Protein AF-A0A7Y8MJP7-F1 (afdb_monomer_lite)

Secondary structure (DSSP, 8-state):
---EEEEESS--TTSHHHHHHHHHHHHTT-EEEEE--SSGGGHHHHHHHTTPPPPSEEE-

Structure (mmCIF, N/CA/C/O backbone):
data_AF-A0A7Y8MJP7-F1
#
_entry.id   AF-A0A7Y8MJP7-F1
#
loop_
_atom_site.group_PDB
_atom_site.id
_atom_site.type_symbol
_atom_site.label_atom_id
_atom_site.label_alt_id
_atom_site.label_comp_id
_atom_site.label_asym_id
_atom_site.label_entity_id
_atom_site.label_seq_id
_atom_site.pdbx_PDB_ins_code
_atom_site.Cartn_x
_atom_site.Cartn_y
_atom_site.Cartn_z
_atom_site.occupancy
_atom_site.B_iso_or_equiv
_atom_site.auth_seq_id
_atom_site.auth_comp_id
_atom_site.auth_asym_id
_atom_site.auth_atom_id
_atom_site.pdbx_PDB_model_num
ATOM 1 N N . MET A 1 1 ? -13.162 -8.677 10.474 1.00 63.69 1 MET A N 1
ATOM 2 C CA . MET A 1 1 ? -11.974 -8.763 9.600 1.00 63.69 1 MET A CA 1
ATOM 3 C C . MET A 1 1 ? -11.451 -7.351 9.398 1.00 63.69 1 MET A C 1
ATOM 5 O O . MET A 1 1 ? -12.274 -6.455 9.251 1.00 63.69 1 MET A O 1
ATOM 9 N N . SER A 1 2 ? -10.140 -7.127 9.490 1.00 84.75 2 SER A N 1
ATOM 10 C CA . SER A 1 2 ? -9.544 -5.820 9.186 1.00 84.75 2 SER A CA 1
ATOM 11 C C . SER A 1 2 ? -9.540 -5.608 7.673 1.00 84.75 2 SER A C 1
ATOM 13 O O . SER A 1 2 ? -9.148 -6.509 6.934 1.00 84.75 2 SER A O 1
ATOM 15 N N . LYS A 1 3 ? -9.992 -4.435 7.218 1.00 95.69 3 LYS A N 1
ATOM 16 C CA . LYS A 1 3 ? -9.951 -4.072 5.796 1.00 95.69 3 LYS A CA 1
ATOM 17 C C . LYS A 1 3 ? -8.507 -3.881 5.343 1.00 95.69 3 LYS A C 1
ATOM 19 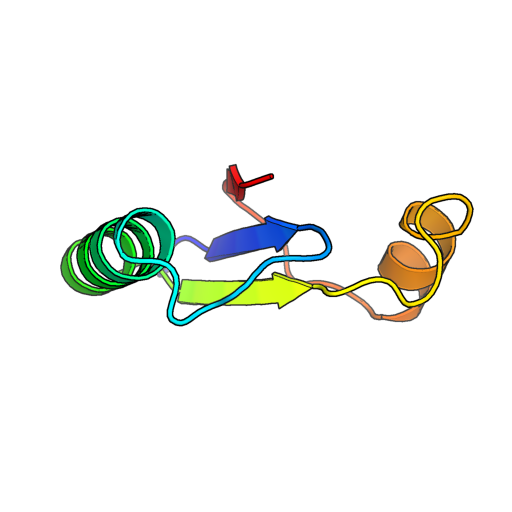O O . LYS A 1 3 ? -7.689 -3.399 6.128 1.00 95.69 3 LYS A O 1
ATOM 24 N N . THR A 1 4 ? -8.193 -4.226 4.102 1.00 97.12 4 THR A N 1
ATOM 25 C CA . THR A 1 4 ? -6.855 -4.096 3.519 1.00 97.12 4 THR A CA 1
ATOM 26 C C . THR A 1 4 ? -6.816 -2.975 2.489 1.00 97.12 4 THR A C 1
ATOM 28 O O . THR A 1 4 ? -7.579 -2.968 1.525 1.00 97.12 4 THR A O 1
ATOM 31 N N . VAL A 1 5 ? -5.883 -2.040 2.677 1.00 96.94 5 VAL A N 1
ATOM 32 C CA . VAL A 1 5 ? -5.486 -1.068 1.658 1.00 96.94 5 VAL A CA 1
ATOM 33 C C . VAL A 1 5 ? -4.185 -1.527 1.003 1.00 96.94 5 VAL A C 1
ATOM 35 O O . VAL A 1 5 ? -3.160 -1.711 1.665 1.00 96.94 5 VAL A O 1
ATOM 38 N N . LEU A 1 6 ? -4.235 -1.712 -0.313 1.00 96.25 6 LEU A N 1
ATOM 39 C CA . LEU A 1 6 ? -3.078 -1.999 -1.148 1.00 96.25 6 LEU A CA 1
ATOM 40 C C . LEU A 1 6 ? -2.471 -0.683 -1.632 1.00 96.25 6 LEU A C 1
ATOM 42 O O . LEU A 1 6 ? -3.076 0.037 -2.422 1.00 96.25 6 LEU A O 1
ATOM 46 N N . TRP A 1 7 ? -1.267 -0.375 -1.166 1.00 95.81 7 TRP A N 1
ATOM 47 C CA . TRP A 1 7 ? -0.517 0.802 -1.575 1.00 95.81 7 TRP A CA 1
ATOM 48 C C . TRP A 1 7 ? 0.322 0.479 -2.812 1.00 95.81 7 TRP A C 1
ATOM 50 O O . TRP A 1 7 ? 1.400 -0.113 -2.718 1.00 95.81 7 TRP A O 1
ATOM 60 N N . TRP A 1 8 ? -0.202 0.841 -3.975 1.00 94.25 8 TRP A N 1
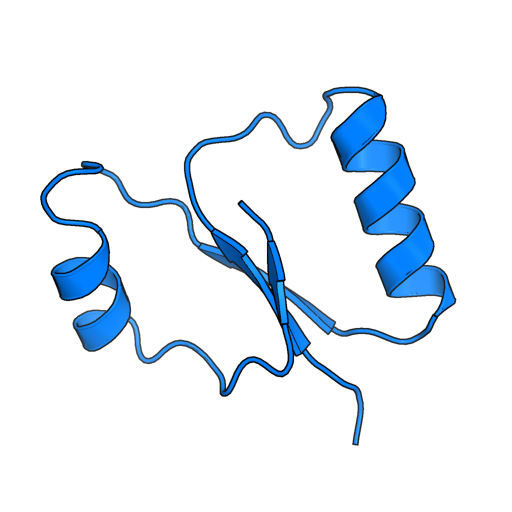ATOM 61 C CA . TRP A 1 8 ? 0.286 0.438 -5.283 1.00 94.25 8 TRP A CA 1
ATOM 62 C C . TRP A 1 8 ? 1.213 1.480 -5.900 1.00 94.25 8 TRP A C 1
ATOM 64 O O . TRP A 1 8 ? 0.841 2.630 -6.103 1.00 94.25 8 TRP A O 1
ATOM 74 N N . GLY A 1 9 ? 2.403 1.047 -6.305 1.00 91.06 9 GLY A N 1
ATOM 75 C CA . GLY A 1 9 ? 3.296 1.836 -7.144 1.00 91.06 9 GLY A CA 1
ATOM 76 C C . GLY A 1 9 ? 4.605 2.206 -6.462 1.00 91.06 9 GLY A C 1
ATOM 77 O O . GLY A 1 9 ? 4.988 1.677 -5.419 1.00 91.06 9 GLY A O 1
ATOM 78 N N . ARG A 1 10 ? 5.343 3.111 -7.105 1.00 88.44 10 ARG A N 1
ATOM 79 C CA . ARG A 1 10 ? 6.598 3.644 -6.570 1.00 88.44 10 ARG A CA 1
ATOM 80 C C . ARG A 1 10 ? 6.284 4.923 -5.812 1.00 88.44 10 ARG A C 1
ATOM 82 O O . ARG A 1 10 ? 5.795 5.880 -6.399 1.00 88.44 10 ARG A O 1
ATOM 89 N N . PHE A 1 11 ? 6.584 4.939 -4.525 1.00 88.94 11 PHE A N 1
ATOM 90 C CA . PHE A 1 11 ? 6.342 6.083 -3.658 1.00 88.94 11 PHE A CA 1
ATOM 91 C C . PHE A 1 11 ? 7.448 6.184 -2.612 1.00 88.94 11 PHE A C 1
ATOM 93 O O . PHE A 1 11 ? 8.134 5.205 -2.307 1.00 88.94 11 PHE A O 1
ATOM 100 N N . ASP A 1 12 ? 7.579 7.374 -2.041 1.00 89.19 12 ASP A N 1
ATOM 101 C CA . ASP A 1 12 ? 8.403 7.616 -0.865 1.00 89.19 12 ASP A CA 1
ATOM 102 C C . ASP A 1 12 ? 7.533 7.467 0.403 1.00 89.19 12 ASP A C 1
ATOM 104 O O . ASP A 1 12 ? 6.552 8.208 0.549 1.00 89.19 12 ASP A O 1
ATOM 108 N N . PRO A 1 13 ? 7.809 6.492 1.292 1.00 85.50 13 PRO A N 1
ATOM 109 C CA . PRO A 1 13 ? 7.060 6.322 2.538 1.00 85.50 13 PRO A CA 1
ATOM 110 C C . PRO A 1 13 ? 7.243 7.493 3.514 1.00 85.50 13 PRO A C 1
ATOM 112 O O . PRO A 1 13 ? 6.333 7.757 4.300 1.00 85.50 13 PRO A O 1
ATOM 115 N N . GLU A 1 14 ? 8.363 8.215 3.429 1.00 89.81 14 GLU A N 1
ATOM 116 C CA . GLU A 1 14 ? 8.696 9.338 4.311 1.00 89.81 14 GLU A CA 1
ATOM 117 C C . GLU A 1 14 ? 8.162 10.676 3.789 1.00 89.81 14 GLU A C 1
ATOM 119 O O . GLU A 1 14 ? 8.162 11.682 4.506 1.00 89.81 14 GLU A O 1
ATOM 124 N N . TYR A 1 15 ? 7.619 10.694 2.568 1.00 93.38 15 TYR A N 1
ATOM 125 C CA . TYR A 1 15 ? 6.915 11.860 2.060 1.00 93.38 15 TYR A CA 1
ATOM 126 C C . TYR A 1 15 ? 5.759 12.224 2.998 1.00 93.38 15 TYR A C 1
ATOM 128 O O . TYR A 1 15 ? 4.902 11.391 3.304 1.00 93.38 15 TYR A O 1
ATOM 136 N N . SER A 1 16 ? 5.717 13.482 3.444 1.00 94.69 16 SER A N 1
ATOM 137 C CA . SER A 1 16 ? 4.843 13.936 4.537 1.00 94.69 16 SER A CA 1
ATOM 138 C C . SER A 1 16 ? 3.380 13.521 4.359 1.00 94.69 16 SER A C 1
ATOM 140 O O . SER A 1 16 ? 2.760 13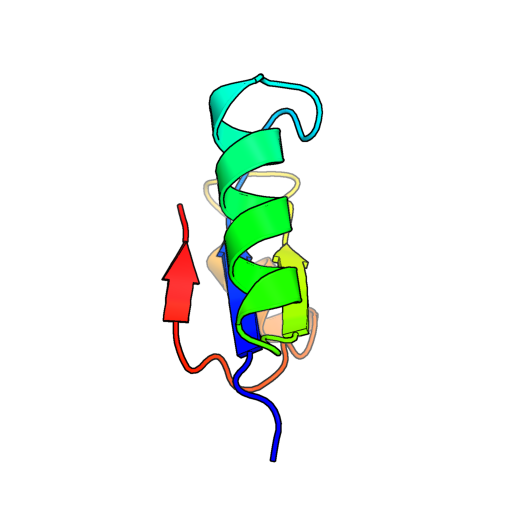.015 5.294 1.00 94.69 16 SER A O 1
ATOM 142 N N . ARG A 1 17 ? 2.848 13.661 3.140 1.00 93.69 17 ARG A N 1
ATOM 143 C CA . ARG A 1 17 ? 1.483 13.257 2.790 1.00 93.69 17 ARG A CA 1
ATOM 144 C C . ARG A 1 17 ? 1.270 11.754 2.956 1.00 93.69 17 ARG A C 1
ATOM 146 O O . ARG A 1 17 ? 0.279 11.340 3.548 1.00 93.69 17 ARG A O 1
ATOM 153 N N . ASN A 1 18 ? 2.196 10.945 2.447 1.00 94.75 18 ASN A N 1
ATOM 154 C CA . ASN A 1 18 ? 2.095 9.490 2.516 1.00 94.75 18 ASN A CA 1
ATOM 155 C C . ASN A 1 18 ? 2.170 9.022 3.967 1.00 94.75 18 ASN A C 1
ATOM 157 O O . ASN A 1 18 ? 1.377 8.177 4.370 1.00 94.75 18 ASN A O 1
ATOM 161 N N . ARG A 1 19 ? 3.052 9.623 4.773 1.00 94.88 19 ARG A N 1
ATOM 162 C CA . ARG A 1 19 ? 3.166 9.336 6.205 1.00 94.88 19 ARG A CA 1
ATOM 163 C C . ARG A 1 19 ? 1.857 9.602 6.953 1.00 94.88 19 ARG A C 1
ATOM 165 O O . ARG A 1 19 ? 1.396 8.725 7.678 1.00 94.88 19 ARG A O 1
ATOM 172 N N . ILE A 1 20 ? 1.241 10.769 6.738 1.00 96.19 20 ILE A N 1
ATOM 173 C CA . ILE A 1 20 ? -0.039 11.142 7.368 1.00 96.19 20 ILE A CA 1
ATOM 174 C C . ILE A 1 20 ? -1.149 10.163 6.968 1.00 96.19 20 ILE A C 1
ATOM 176 O O . ILE A 1 20 ? -1.854 9.642 7.826 1.00 96.19 20 ILE A O 1
ATOM 180 N N . LEU A 1 21 ? -1.279 9.864 5.675 1.00 95.69 21 LEU A N 1
ATOM 181 C CA . LEU A 1 21 ? -2.306 8.945 5.176 1.00 95.69 21 LEU A CA 1
ATOM 182 C C . LEU A 1 21 ? -2.118 7.517 5.702 1.00 95.69 21 LEU A C 1
ATOM 184 O O . LEU A 1 21 ? -3.076 6.883 6.136 1.00 95.69 21 LEU A O 1
ATOM 188 N N . ARG A 1 22 ? -0.879 7.014 5.711 1.00 94.88 22 ARG A N 1
ATOM 189 C CA . ARG A 1 22 ? -0.541 5.688 6.255 1.00 94.88 22 ARG A CA 1
ATOM 190 C C . ARG A 1 22 ? -0.868 5.586 7.737 1.00 94.88 22 ARG A C 1
ATOM 192 O O . ARG A 1 22 ? -1.351 4.547 8.181 1.00 94.88 22 ARG A O 1
ATOM 199 N N . GLN A 1 23 ? -0.603 6.647 8.494 1.00 95.88 23 GLN A N 1
ATOM 200 C CA . GLN A 1 23 ? -0.977 6.723 9.900 1.00 95.88 23 GLN A CA 1
ATOM 201 C C . GLN A 1 23 ? -2.502 6.696 10.066 1.00 95.88 23 GLN A C 1
ATOM 203 O O . GLN A 1 23 ? -2.998 5.863 10.819 1.00 95.88 23 GLN A O 1
ATOM 208 N N . ALA A 1 24 ? -3.240 7.503 9.300 1.00 96.56 24 ALA A N 1
ATOM 209 C CA . ALA A 1 24 ? -4.701 7.532 9.354 1.00 96.56 24 ALA A CA 1
ATOM 210 C C . ALA A 1 24 ? -5.331 6.160 9.043 1.00 96.56 24 ALA A C 1
ATOM 212 O O . ALA A 1 24 ? -6.230 5.717 9.753 1.00 96.56 24 ALA A O 1
ATOM 213 N N . PHE A 1 25 ? -4.830 5.433 8.036 1.00 96.19 25 PHE A N 1
ATOM 214 C CA . PHE A 1 25 ? -5.301 4.071 7.749 1.00 96.19 25 PHE A CA 1
ATOM 215 C C . PHE A 1 25 ? -5.090 3.116 8.927 1.00 96.19 25 PHE A C 1
ATOM 217 O O . PHE A 1 25 ? -6.002 2.368 9.281 1.00 96.19 25 PHE A O 1
ATOM 224 N N . ARG A 1 26 ? -3.913 3.158 9.563 1.00 94.94 26 ARG A N 1
ATOM 225 C CA . ARG A 1 26 ? -3.620 2.329 10.741 1.00 94.94 26 ARG A CA 1
ATOM 226 C C . ARG A 1 26 ? -4.526 2.678 11.922 1.00 94.94 26 ARG A C 1
ATOM 228 O O . ARG A 1 26 ? -5.031 1.770 12.572 1.00 94.94 26 ARG A O 1
ATOM 235 N N . GLU A 1 27 ? -4.764 3.965 12.174 1.00 97.19 27 GLU A N 1
ATOM 236 C CA . GLU A 1 27 ? -5.664 4.443 13.237 1.00 97.19 27 GLU A CA 1
ATOM 237 C C . GLU A 1 27 ? -7.119 4.011 13.005 1.00 97.19 27 GLU A C 1
ATOM 239 O O . GLU A 1 27 ? -7.827 3.678 13.952 1.00 97.19 27 GLU A O 1
ATOM 244 N N . LEU A 1 28 ? -7.547 3.924 11.743 1.00 96.06 28 LEU A N 1
ATOM 245 C CA . LEU A 1 28 ? -8.847 3.375 11.351 1.00 96.06 28 LEU A CA 1
ATOM 246 C C . LEU A 1 28 ? -8.909 1.834 11.406 1.00 96.06 28 LEU A C 1
ATOM 248 O O . LEU A 1 28 ? -9.938 1.255 11.058 1.00 96.06 28 LEU A O 1
ATOM 252 N N . GLY A 1 29 ? -7.826 1.157 11.800 1.00 96.25 29 GLY A N 1
ATOM 253 C CA . GLY A 1 29 ? -7.758 -0.303 11.905 1.00 96.25 29 GLY A CA 1
ATOM 254 C C . GLY A 1 29 ? -7.577 -1.035 10.571 1.00 96.25 29 GLY A C 1
ATOM 255 O O . GLY A 1 29 ? -7.881 -2.228 10.480 1.00 96.25 29 GLY A O 1
ATOM 256 N N . TRP A 1 30 ? -7.104 -0.346 9.529 1.00 97.12 30 TRP A N 1
ATOM 257 C CA . TRP A 1 30 ? -6.816 -0.964 8.235 1.00 97.12 30 TRP A CA 1
ATOM 258 C C . TRP A 1 30 ? -5.444 -1.636 8.235 1.00 97.12 30 TRP A C 1
ATOM 260 O O . TRP A 1 30 ? -4.469 -1.132 8.795 1.00 97.12 30 TRP A O 1
ATOM 270 N N . ASN A 1 31 ? -5.362 -2.762 7.535 1.00 96.31 31 ASN A N 1
ATOM 271 C CA . ASN A 1 31 ? -4.111 -3.397 7.162 1.00 96.31 31 ASN A CA 1
ATOM 272 C C . ASN A 1 31 ? -3.531 -2.697 5.927 1.00 96.31 31 ASN A C 1
ATOM 274 O O . ASN A 1 31 ? -4.228 -2.536 4.928 1.00 96.31 31 ASN A O 1
ATOM 278 N N . LEU A 1 32 ? -2.265 -2.290 5.984 1.00 95.06 32 LEU A N 1
ATOM 279 C CA . LEU A 1 32 ? -1.619 -1.538 4.912 1.00 95.06 32 LEU A CA 1
ATOM 280 C C . LEU A 1 32 ? -0.532 -2.391 4.262 1.00 95.06 32 LEU A C 1
ATOM 282 O O . LEU A 1 32 ? 0.444 -2.754 4.918 1.00 95.06 32 LEU A O 1
ATOM 286 N N . VAL A 1 33 ? -0.713 -2.708 2.980 1.00 95.06 33 VAL A N 1
ATOM 287 C CA . VAL A 1 33 ? 0.157 -3.616 2.224 1.00 95.06 33 VAL A CA 1
ATOM 288 C C . VAL A 1 33 ? 0.815 -2.848 1.093 1.00 95.06 33 VAL A C 1
ATOM 290 O O . VAL A 1 33 ? 0.136 -2.319 0.220 1.00 95.06 33 VAL A O 1
ATOM 293 N N . ASP A 1 34 ? 2.142 -2.791 1.097 1.00 94.81 34 ASP A N 1
ATOM 294 C CA . ASP A 1 34 ? 2.905 -2.113 0.055 1.00 94.81 34 ASP A CA 1
ATOM 295 C C . ASP A 1 34 ? 3.133 -3.049 -1.137 1.00 94.81 34 ASP A C 1
ATOM 297 O O . ASP A 1 34 ? 3.689 -4.136 -0.982 1.00 94.81 34 ASP A O 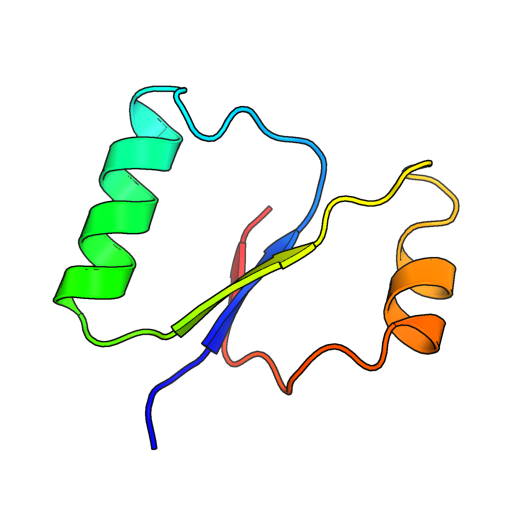1
ATOM 301 N N . PHE A 1 35 ? 2.794 -2.590 -2.339 1.00 94.19 35 PHE A N 1
ATOM 302 C CA . PHE A 1 35 ? 3.209 -3.220 -3.586 1.00 94.19 35 PHE A CA 1
ATOM 303 C C . PHE A 1 35 ? 4.005 -2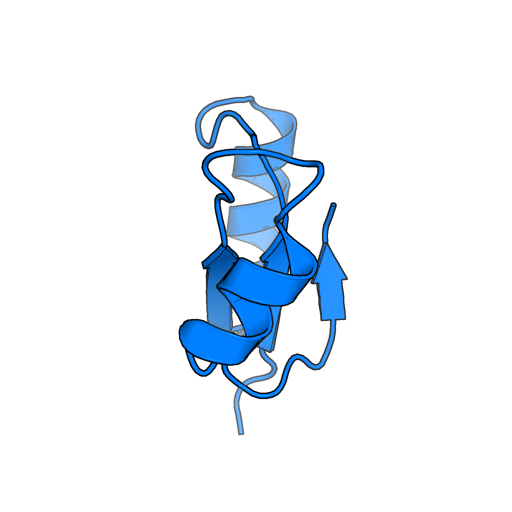.228 -4.430 1.00 94.19 35 PHE A C 1
ATOM 305 O O . PHE A 1 35 ? 3.468 -1.253 -4.956 1.00 94.19 35 PHE A O 1
ATOM 312 N N . ARG A 1 36 ? 5.311 -2.485 -4.555 1.00 92.75 36 ARG A N 1
ATOM 313 C CA . ARG A 1 36 ? 6.256 -1.631 -5.284 1.00 92.75 36 ARG A CA 1
ATOM 314 C C . ARG A 1 36 ? 6.761 -2.374 -6.521 1.00 92.75 36 ARG A C 1
ATOM 316 O O . ARG A 1 36 ? 7.720 -3.137 -6.401 1.00 92.75 36 ARG A O 1
ATOM 323 N N . PRO A 1 37 ? 6.136 -2.183 -7.696 1.00 90.25 37 PRO A N 1
ATOM 324 C CA . PRO A 1 37 ? 6.575 -2.857 -8.905 1.00 90.25 37 PRO A CA 1
ATOM 325 C C . PRO A 1 37 ? 7.955 -2.347 -9.327 1.00 90.25 37 PRO A C 1
ATOM 327 O O . PRO A 1 37 ? 8.228 -1.144 -9.283 1.00 90.25 37 PRO A O 1
ATOM 330 N N . VAL A 1 38 ? 8.812 -3.261 -9.785 1.00 87.00 38 VAL A N 1
ATOM 331 C CA . VAL A 1 38 ? 10.155 -2.911 -10.287 1.00 87.00 38 VAL A CA 1
ATOM 332 C C . VAL A 1 38 ? 10.046 -2.101 -11.584 1.00 87.00 38 VAL A C 1
ATOM 334 O O . VAL A 1 38 ? 10.751 -1.112 -11.771 1.00 87.00 38 VAL A O 1
ATOM 337 N N . PHE A 1 39 ? 9.104 -2.482 -12.454 1.00 87.12 39 PHE A N 1
ATOM 338 C CA . PHE A 1 39 ? 8.806 -1.805 -13.714 1.00 87.12 39 PHE A CA 1
ATOM 339 C C . PHE A 1 39 ? 7.306 -1.548 -13.816 1.00 87.12 39 PHE A C 1
ATOM 341 O O . PHE A 1 39 ? 6.520 -2.492 -13.784 1.00 87.12 39 PHE A O 1
ATOM 348 N N . SER A 1 40 ? 6.910 -0.285 -13.997 1.00 83.94 40 SER A N 1
ATOM 349 C CA . SER A 1 40 ? 5.494 0.105 -14.079 1.00 83.94 40 SER A CA 1
ATOM 350 C C . SER A 1 40 ? 4.737 -0.623 -15.193 1.00 83.94 40 SER A C 1
ATOM 352 O O . SER A 1 40 ? 3.603 -1.028 -14.981 1.00 83.94 40 SER A O 1
ATOM 354 N N . ALA A 1 41 ? 5.375 -0.858 -16.345 1.00 87.75 41 ALA A N 1
ATOM 355 C CA . ALA A 1 41 ? 4.754 -1.560 -17.472 1.00 87.75 41 ALA A CA 1
ATOM 356 C C . ALA A 1 41 ? 4.473 -3.050 -17.197 1.00 87.75 41 ALA A C 1
ATOM 358 O O . ALA A 1 41 ? 3.653 -3.653 -17.878 1.00 87.75 41 ALA A O 1
ATOM 359 N N . LEU A 1 42 ? 5.151 -3.646 -16.211 1.00 89.12 42 LEU A N 1
ATOM 360 C CA . LEU A 1 42 ? 4.991 -5.052 -15.825 1.00 89.12 42 LEU A CA 1
ATOM 361 C C . LEU A 1 42 ? 4.317 -5.197 -14.453 1.00 89.12 42 LEU A C 1
ATOM 363 O O . LEU A 1 42 ? 4.343 -6.282 -13.874 1.00 89.12 42 LEU A O 1
ATOM 367 N N . ALA A 1 43 ? 3.747 -4.117 -13.910 1.00 88.44 43 ALA A N 1
ATOM 368 C CA . ALA A 1 43 ? 3.215 -4.095 -12.552 1.00 88.44 43 ALA A CA 1
ATOM 369 C C . ALA A 1 43 ? 2.076 -5.106 -12.359 1.00 88.44 43 ALA A C 1
ATOM 371 O O . ALA A 1 43 ? 2.096 -5.853 -11.386 1.00 88.44 43 ALA A O 1
ATOM 372 N N . ASP A 1 44 ? 1.157 -5.205 -13.319 1.00 87.31 44 ASP A N 1
ATOM 373 C CA . ASP A 1 44 ? 0.029 -6.143 -13.248 1.00 87.31 44 ASP A CA 1
ATOM 374 C C . ASP A 1 44 ? 0.496 -7.602 -13.270 1.00 87.31 44 ASP A C 1
ATOM 376 O O . ASP A 1 44 ? 0.041 -8.429 -12.481 1.00 87.31 44 ASP A O 1
ATOM 380 N N . TRP A 1 45 ? 1.488 -7.911 -14.108 1.00 89.44 45 TRP A N 1
ATOM 381 C CA . TRP A 1 45 ? 2.087 -9.244 -14.177 1.00 89.44 45 TRP A CA 1
ATOM 382 C C . TRP A 1 45 ? 2.801 -9.601 -12.872 1.00 89.44 45 TRP A C 1
ATOM 384 O O . TRP A 1 45 ? 2.654 -10.711 -12.362 1.00 89.44 45 TRP A O 1
ATOM 394 N N . GLN A 1 46 ? 3.542 -8.650 -12.296 1.00 90.12 46 GLN A N 1
ATOM 395 C CA . GLN A 1 46 ? 4.171 -8.824 -10.987 1.00 90.12 46 GLN A CA 1
ATOM 396 C C . GLN A 1 46 ? 3.110 -9.055 -9.901 1.00 90.12 46 GLN A C 1
ATOM 398 O O . GLN A 1 46 ? 3.244 -9.988 -9.114 1.00 90.12 46 GLN A O 1
ATOM 403 N N . ALA A 1 47 ? 2.027 -8.279 -9.886 1.00 88.88 47 ALA A N 1
ATOM 404 C CA . ALA A 1 47 ? 0.945 -8.421 -8.916 1.00 88.88 47 ALA A CA 1
ATOM 405 C C . ALA A 1 47 ? 0.278 -9.804 -8.967 1.00 88.88 47 ALA A C 1
ATOM 407 O O . ALA A 1 47 ? 0.055 -10.418 -7.922 1.00 88.88 47 ALA A O 1
ATOM 408 N N . MET A 1 48 ? 0.034 -10.328 -10.174 1.00 87.19 48 MET A N 1
ATOM 409 C CA . MET A 1 48 ? -0.512 -11.675 -10.372 1.00 87.19 48 MET A CA 1
ATOM 410 C C . MET A 1 48 ? 0.414 -12.768 -9.821 1.00 87.19 48 MET A C 1
ATOM 412 O O . MET A 1 48 ? -0.057 -13.731 -9.216 1.00 87.19 48 MET A O 1
ATOM 416 N N . LEU A 1 49 ? 1.731 -12.620 -9.993 1.00 89.31 49 LEU A N 1
ATOM 417 C CA . LEU A 1 49 ? 2.721 -13.578 -9.489 1.00 89.31 49 LEU A CA 1
ATOM 418 C C . LEU A 1 49 ? 2.906 -13.490 -7.967 1.00 89.31 49 LEU A C 1
ATOM 420 O O . LEU A 1 49 ? 3.136 -14.507 -7.314 1.00 89.31 49 LEU A O 1
ATOM 424 N N . HIS A 1 50 ? 2.788 -12.290 -7.396 1.00 81.75 50 HIS A N 1
ATOM 425 C CA . HIS A 1 50 ? 3.047 -12.029 -5.980 1.00 81.75 50 HIS A CA 1
ATOM 426 C C . HIS A 1 50 ? 1.914 -12.448 -5.029 1.00 81.75 50 HIS A C 1
ATOM 428 O O . HIS A 1 50 ? 2.091 -12.312 -3.820 1.00 81.75 50 HIS A O 1
ATOM 434 N N . LYS A 1 51 ? 0.789 -12.988 -5.534 1.00 83.12 51 LYS A N 1
ATOM 435 C CA . LYS A 1 51 ? -0.383 -13.399 -4.730 1.00 83.12 51 LYS A CA 1
ATOM 436 C C . LYS A 1 51 ? -0.775 -12.327 -3.706 1.00 83.12 51 LYS A C 1
ATOM 438 O O . LYS A 1 51 ? -0.810 -12.582 -2.501 1.00 83.12 51 LYS A O 1
ATOM 443 N N . LEU A 1 52 ? -1.015 -11.111 -4.195 1.00 88.81 52 LEU A N 1
ATOM 444 C CA . LEU A 1 52 ? -1.441 -10.002 -3.346 1.00 88.81 52 LEU A CA 1
ATOM 445 C C . LEU A 1 52 ? -2.720 -10.368 -2.572 1.00 88.81 52 LEU A C 1
ATOM 447 O O . LEU A 1 52 ? -3.559 -11.104 -3.099 1.00 88.81 52 LEU A O 1
ATOM 451 N N . PRO A 1 53 ? -2.871 -9.882 -1.327 1.00 89.31 53 PRO A N 1
ATOM 452 C CA . PRO A 1 53 ? -4.090 -10.108 -0.565 1.00 89.31 53 PRO A CA 1
ATOM 453 C C . PRO A 1 53 ? -5.284 -9.453 -1.262 1.00 89.31 53 PRO A C 1
ATOM 455 O O . PRO A 1 53 ? -5.126 -8.495 -2.021 1.00 89.31 53 PRO A O 1
ATOM 458 N N . GLU A 1 54 ? -6.483 -9.950 -0.965 1.00 91.88 54 GLU A N 1
ATOM 459 C CA . GLU A 1 54 ? -7.718 -9.291 -1.381 1.00 91.88 54 GLU A CA 1
ATOM 460 C C . GLU A 1 54 ? -7.742 -7.867 -0.807 1.00 91.88 54 GLU A C 1
ATOM 462 O O . GLU A 1 54 ? -7.609 -7.662 0.403 1.00 91.88 54 GLU A O 1
ATOM 467 N N . ALA A 1 55 ? -7.817 -6.880 -1.698 1.00 94.06 55 ALA A N 1
ATOM 468 C CA . ALA A 1 55 ? -7.762 -5.473 -1.342 1.00 94.06 55 ALA A CA 1
ATOM 469 C C . ALA A 1 55 ? -9.177 -4.889 -1.321 1.00 94.06 55 ALA A C 1
ATOM 471 O O . ALA A 1 55 ? -9.877 -4.919 -2.330 1.00 94.06 55 ALA A O 1
ATOM 472 N N . ASP A 1 56 ? -9.565 -4.290 -0.196 1.00 96.62 56 ASP A N 1
ATOM 473 C CA . ASP A 1 56 ? -10.798 -3.503 -0.086 1.00 96.62 56 ASP A CA 1
ATOM 474 C C . ASP A 1 56 ? -10.644 -2.118 -0.735 1.00 96.62 56 ASP A C 1
ATOM 476 O O . ASP A 1 56 ? -11.626 -1.468 -1.096 1.00 96.62 56 ASP A O 1
ATOM 480 N N . LEU A 1 57 ? -9.399 -1.640 -0.839 1.00 96.25 57 LEU A N 1
ATOM 481 C CA . LEU A 1 57 ? -9.037 -0.354 -1.420 1.00 96.25 57 LEU A CA 1
ATOM 482 C C . LEU A 1 57 ? -7.655 -0.433 -2.072 1.00 96.25 57 LEU A 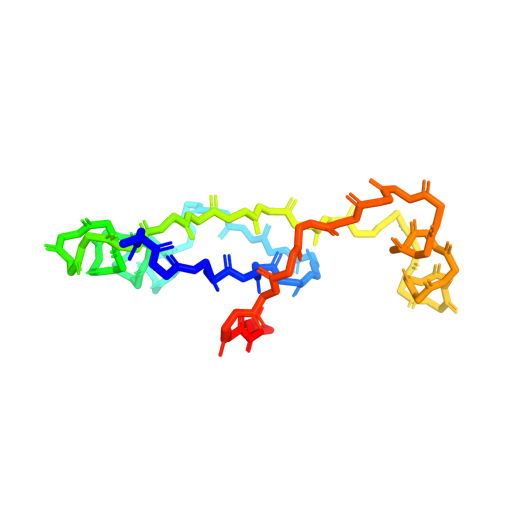C 1
ATOM 484 O O . LEU A 1 57 ? -6.716 -0.966 -1.482 1.00 96.25 57 LEU A O 1
ATOM 488 N N . VAL A 1 58 ? -7.510 0.178 -3.246 1.00 94.62 58 VAL A N 1
ATOM 489 C CA . VAL A 1 58 ? -6.208 0.410 -3.885 1.00 94.62 58 VAL A CA 1
ATOM 490 C C . VAL A 1 58 ? -5.870 1.896 -3.797 1.00 94.62 58 VAL A C 1
ATOM 492 O O . VAL A 1 58 ? -6.669 2.740 -4.199 1.00 94.62 58 VAL A O 1
ATOM 495 N N . TRP A 1 59 ? -4.692 2.212 -3.261 1.00 94.25 59 TRP A N 1
ATOM 496 C CA . TRP A 1 59 ? -4.153 3.567 -3.149 1.00 94.25 59 TRP A CA 1
ATOM 497 C C . TRP A 1 59 ? -2.937 3.722 -4.066 1.00 94.25 59 TRP A C 1
ATOM 499 O O . TRP A 1 59 ? -1.983 2.960 -3.918 1.00 94.25 59 TRP A O 1
ATOM 509 N N . VAL A 1 60 ? -2.964 4.693 -4.985 1.00 90.38 60 VAL A N 1
ATOM 510 C CA . VAL A 1 60 ? -1.919 4.940 -6.004 1.00 90.38 60 VAL A CA 1
ATOM 511 C C . VAL A 1 60 ? -1.065 6.172 -5.718 1.00 90.38 60 VAL A C 1
ATOM 513 O O . VAL A 1 60 ? -1.581 7.137 -5.106 1.00 90.38 60 VAL A O 1
#

Sequence (60 aa):
MSKTVLWWGRFDPEYSRNRILRQAFRELGWNLVDFRPVFSALADWQAMLHKLPEADLVWV

Foldseek 3Di:
DAAEEEEDEDDDCPPPVNVVVVVVCVVVRHHYHYQYDPDPVCSVVVCVVVVDDDHPHYHD

pLDDT: mean 91.68, std 5.45, range [63.69, 97.19]

Radius of gyration: 11.89 Å; chains: 1; bounding box: 22×28×31 Å